Protein AF-A0A365P1I2-F1 (afdb_monomer_lite)

Structure (mmCIF, N/CA/C/O backbone):
data_AF-A0A365P1I2-F1
#
_entry.id   AF-A0A365P1I2-F1
#
loop_
_atom_site.group_PDB
_atom_site.id
_atom_site.type_symbol
_atom_site.label_atom_id
_atom_site.label_alt_id
_atom_site.label_comp_id
_atom_site.label_asym_id
_atom_site.label_entity_id
_atom_site.label_seq_id
_atom_site.pdbx_PDB_ins_code
_atom_site.Cartn_x
_atom_site.Cartn_y
_atom_site.Cartn_z
_atom_site.occupancy
_atom_site.B_iso_or_equiv
_atom_site.auth_seq_id
_atom_site.auth_comp_id
_atom_site.auth_asym_id
_atom_site.auth_atom_id
_atom_site.pdbx_PDB_model_num
ATOM 1 N N . MET A 1 1 ? 5.502 8.628 24.640 1.00 53.28 1 MET A N 1
ATOM 2 C CA . MET A 1 1 ? 5.789 8.793 23.202 1.00 53.28 1 MET A CA 1
ATOM 3 C C . MET A 1 1 ? 5.034 7.694 22.491 1.00 53.28 1 MET A C 1
ATOM 5 O O . MET A 1 1 ? 5.399 6.541 22.675 1.00 53.28 1 MET A O 1
ATOM 9 N N . ASN A 1 2 ? 3.961 8.027 21.777 1.00 66.06 2 ASN A N 1
ATOM 10 C CA . ASN A 1 2 ? 3.325 7.047 20.903 1.00 66.06 2 ASN A CA 1
ATOM 11 C C . ASN A 1 2 ? 4.183 6.963 19.646 1.00 66.06 2 ASN A C 1
ATOM 13 O O . ASN A 1 2 ? 4.521 7.990 19.062 1.00 66.06 2 ASN A O 1
ATOM 17 N N . ASN A 1 3 ? 4.631 5.758 19.308 1.00 86.62 3 ASN A N 1
ATOM 18 C CA . ASN A 1 3 ? 5.280 5.529 18.030 1.00 86.62 3 ASN A CA 1
ATOM 19 C C . ASN A 1 3 ? 4.186 5.317 16.968 1.00 86.62 3 ASN A C 1
ATOM 21 O O . ASN A 1 3 ? 3.033 5.026 17.292 1.00 86.62 3 ASN A O 1
ATOM 25 N N . PHE A 1 4 ? 4.564 5.442 15.700 1.00 92.12 4 PHE A N 1
ATOM 26 C CA . PHE A 1 4 ? 3.654 5.246 14.570 1.00 92.12 4 PHE A CA 1
ATOM 27 C C . PHE A 1 4 ? 2.914 3.893 14.616 1.00 92.12 4 PHE A C 1
ATOM 29 O O . PHE A 1 4 ? 1.754 3.794 14.225 1.00 92.12 4 PHE A O 1
ATOM 36 N N . PHE A 1 5 ? 3.563 2.852 15.145 1.00 91.19 5 PHE A N 1
ATOM 37 C CA . PHE A 1 5 ? 2.971 1.524 15.282 1.00 91.19 5 PHE A CA 1
ATOM 38 C C . PHE A 1 5 ? 1.813 1.486 16.295 1.00 91.19 5 PHE A C 1
ATOM 40 O O . PHE A 1 5 ? 0.768 0.913 15.996 1.00 91.19 5 PHE A O 1
ATOM 47 N N . GLU A 1 6 ? 1.952 2.125 17.458 1.00 93.31 6 GLU A N 1
ATOM 48 C CA . GLU A 1 6 ? 0.885 2.205 18.466 1.00 93.31 6 GLU A CA 1
ATOM 49 C C . GLU A 1 6 ? -0.316 3.014 17.956 1.00 93.31 6 GLU A C 1
ATOM 51 O O . GLU A 1 6 ? -1.466 2.695 18.257 1.00 93.31 6 GLU A O 1
ATOM 56 N N . GLU A 1 7 ? -0.069 4.041 17.141 1.00 91.12 7 GLU A N 1
ATOM 57 C CA . GLU A 1 7 ? -1.132 4.824 16.503 1.00 91.12 7 GLU A CA 1
ATOM 58 C C . GLU A 1 7 ? -1.898 4.003 15.461 1.00 91.12 7 GLU A C 1
ATOM 60 O O . GLU A 1 7 ? -3.131 3.999 15.476 1.00 91.12 7 GLU A O 1
ATOM 65 N N . LEU A 1 8 ? -1.189 3.244 14.620 1.00 91.12 8 LEU A N 1
ATOM 66 C CA . LEU A 1 8 ? -1.794 2.302 13.674 1.00 91.12 8 LEU A CA 1
ATOM 67 C C . LEU A 1 8 ? -2.621 1.236 14.387 1.00 91.12 8 LEU A C 1
ATOM 69 O O . LEU A 1 8 ? -3.760 0.970 14.007 1.00 91.12 8 LEU A O 1
ATOM 73 N N . LYS A 1 9 ? -2.063 0.639 15.441 1.00 91.88 9 LYS A N 1
ATOM 74 C CA . LYS A 1 9 ? -2.752 -0.385 16.222 1.00 91.88 9 LYS A CA 1
ATOM 75 C C . LYS A 1 9 ? -4.056 0.160 16.803 1.00 91.88 9 LYS A C 1
ATOM 77 O O . LYS A 1 9 ? -5.107 -0.446 16.621 1.00 91.88 9 LYS A O 1
ATOM 82 N N . LYS A 1 10 ? -4.007 1.349 17.410 1.00 93.81 10 LYS A N 1
ATOM 83 C CA . LYS A 1 10 ? -5.193 2.026 17.943 1.00 93.81 10 LYS A CA 1
ATOM 84 C C . LYS A 1 10 ? -6.217 2.357 16.853 1.00 93.81 10 LYS A C 1
ATOM 86 O O . LYS A 1 10 ? -7.414 2.227 17.093 1.00 93.81 10 LYS A O 1
ATOM 91 N N . TYR A 1 11 ? -5.772 2.771 15.667 1.00 91.56 11 TYR A N 1
ATOM 92 C CA . TYR A 1 11 ? -6.665 3.018 14.534 1.00 91.56 11 TYR A CA 1
ATOM 93 C C . TYR A 1 11 ? -7.439 1.750 14.148 1.00 91.56 11 TYR A C 1
ATOM 95 O O . TYR A 1 11 ? -8.662 1.811 14.041 1.00 91.56 11 TYR A O 1
ATOM 103 N N . PHE A 1 12 ? -6.775 0.598 14.027 1.00 92.00 12 PHE A N 1
ATOM 104 C CA . PHE A 1 12 ? -7.449 -0.660 13.681 1.00 92.00 12 PHE A CA 1
ATOM 105 C C . PHE A 1 12 ? -8.307 -1.243 14.813 1.00 92.00 12 PHE A C 1
ATOM 107 O O . PHE A 1 12 ? -9.299 -1.906 14.528 1.00 92.00 12 PHE A O 1
ATOM 114 N N . GLU A 1 13 ? -7.969 -1.000 16.083 1.00 93.19 13 GLU A N 1
ATOM 115 C CA . GLU A 1 13 ? -8.783 -1.450 17.225 1.00 93.19 13 GLU A CA 1
ATOM 116 C C . GLU A 1 13 ? -10.106 -0.681 17.353 1.00 93.19 13 GLU A C 1
ATOM 118 O O . G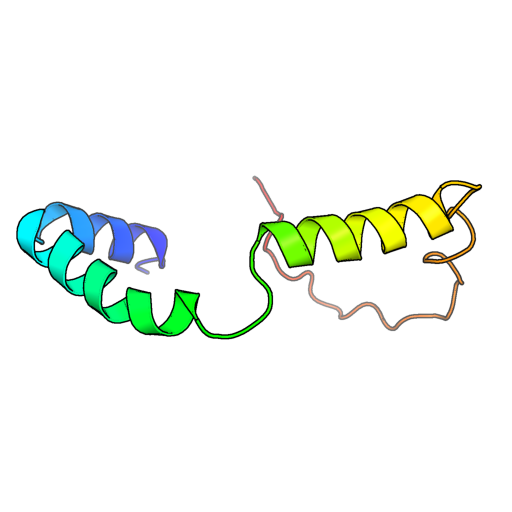LU A 1 13 ? -11.116 -1.247 17.769 1.00 93.19 13 GLU A O 1
ATOM 123 N N . VAL A 1 14 ? -10.104 0.612 17.018 1.00 95.12 14 VAL A N 1
ATOM 124 C CA . VAL A 1 14 ? -11.263 1.502 17.211 1.00 95.12 14 VAL A CA 1
ATOM 125 C C . VAL A 1 14 ? -12.104 1.644 15.938 1.00 95.12 14 VAL A C 1
ATOM 127 O O . VAL A 1 14 ? -13.293 1.954 16.018 1.00 95.12 14 VAL A O 1
ATOM 130 N N . THR A 1 15 ? -11.517 1.415 14.761 1.00 93.62 15 THR A N 1
ATOM 131 C CA . THR A 1 15 ? -12.196 1.614 13.474 1.00 93.62 15 THR A CA 1
ATOM 132 C C . THR A 1 15 ? -12.864 0.320 12.999 1.00 93.62 15 THR A C 1
ATOM 134 O O . THR A 1 15 ? -12.186 -0.698 12.856 1.00 93.62 15 THR A O 1
ATOM 137 N N . PRO A 1 16 ? -14.176 0.332 12.693 1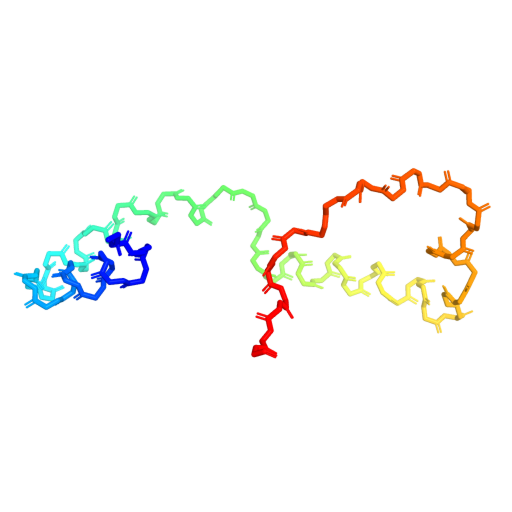.00 94.56 16 PRO A N 1
ATOM 138 C CA . PRO A 1 16 ? -14.853 -0.821 12.113 1.00 94.56 16 PRO A CA 1
ATOM 139 C C . PRO A 1 16 ? -14.229 -1.247 10.784 1.00 94.56 16 PRO A C 1
ATOM 141 O O . PRO A 1 16 ? -13.826 -0.410 9.975 1.00 94.56 16 PRO A O 1
ATOM 144 N N . GLN A 1 17 ? -14.243 -2.551 10.511 1.00 91.44 17 GLN A N 1
ATOM 145 C CA . GLN A 1 17 ? -13.677 -3.115 9.284 1.00 91.44 17 GLN A CA 1
ATOM 146 C C . GLN A 1 17 ? -14.273 -2.495 8.009 1.00 91.44 17 GLN A C 1
ATOM 148 O O . GLN A 1 17 ? -13.550 -2.247 7.050 1.00 91.44 17 GLN A O 1
ATOM 153 N N . GLU A 1 18 ? -15.570 -2.184 8.009 1.00 93.31 18 GLU A N 1
ATOM 154 C CA . GLU A 1 18 ? -16.252 -1.530 6.884 1.00 93.31 18 GLU A CA 1
ATOM 155 C C . GLU A 1 18 ? -15.640 -0.164 6.549 1.00 93.31 18 GLU A C 1
ATOM 157 O O . GLU A 1 18 ? -15.444 0.159 5.380 1.00 93.31 18 GLU A O 1
ATOM 162 N N . LYS A 1 19 ? -15.272 0.613 7.574 1.00 91.88 19 LYS A N 1
ATOM 163 C CA .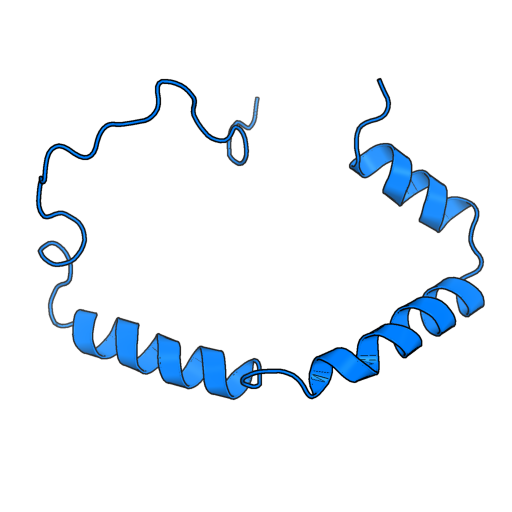 LYS A 1 19 ? -14.641 1.927 7.411 1.00 91.88 19 LYS A CA 1
ATOM 164 C C . LYS A 1 19 ? -13.210 1.814 6.904 1.00 91.88 19 LYS A C 1
ATOM 166 O O . LYS A 1 19 ? -12.819 2.579 6.033 1.00 91.88 19 LYS A O 1
ATOM 171 N N . VAL A 1 20 ? -12.466 0.818 7.382 1.00 91.94 20 VAL A N 1
ATOM 172 C CA . VAL A 1 20 ? -11.118 0.516 6.879 1.00 91.94 20 VAL A CA 1
ATOM 173 C C . VAL A 1 20 ? -11.154 0.153 5.392 1.00 91.94 20 VAL A C 1
ATOM 175 O O . VAL A 1 20 ? -10.304 0.602 4.628 1.00 91.94 20 VAL A O 1
ATOM 178 N N . LEU A 1 21 ? -12.141 -0.639 4.965 1.00 93.56 21 LEU A N 1
ATOM 179 C CA . LEU A 1 21 ? -12.317 -1.002 3.557 1.00 93.56 21 LEU A CA 1
ATOM 180 C C . LEU A 1 21 ? -12.740 0.195 2.700 1.00 93.56 21 LEU A C 1
ATOM 182 O O . LEU A 1 21 ? -12.243 0.348 1.588 1.00 93.56 21 LEU A O 1
ATOM 186 N N . GLU A 1 22 ? -13.624 1.053 3.213 1.00 94.50 22 GLU A N 1
ATOM 187 C CA . GLU A 1 22 ? -14.013 2.302 2.550 1.00 94.50 22 GLU A CA 1
ATOM 188 C C . GLU A 1 22 ? -12.806 3.235 2.363 1.00 94.50 22 GLU A C 1
ATOM 190 O O . GLU A 1 22 ? -12.618 3.803 1.287 1.00 94.50 22 GLU A O 1
ATOM 195 N N . ASP A 1 23 ? -11.962 3.368 3.387 1.00 90.06 23 ASP A N 1
ATOM 196 C CA . ASP A 1 23 ? -10.743 4.173 3.325 1.00 90.06 23 ASP A CA 1
ATOM 197 C C . ASP A 1 23 ? -9.714 3.578 2.355 1.00 90.06 23 ASP A C 1
ATOM 199 O O . ASP A 1 23 ? -9.131 4.317 1.561 1.00 90.06 23 ASP A O 1
ATOM 203 N N . TRP A 1 24 ? -9.554 2.251 2.328 1.00 89.94 24 TRP A N 1
ATOM 204 C CA . TRP A 1 24 ? -8.725 1.572 1.327 1.00 89.94 24 TRP A CA 1
ATOM 205 C C . TRP A 1 24 ? -9.258 1.736 -0.098 1.00 89.94 24 TRP A C 1
ATOM 207 O O . TRP A 1 24 ? -8.481 1.912 -1.031 1.00 89.94 24 TRP A O 1
ATOM 217 N N . ALA A 1 25 ? -10.576 1.733 -0.293 1.00 94.00 25 ALA A N 1
ATOM 218 C CA . ALA A 1 25 ? -11.164 1.916 -1.617 1.00 94.00 25 ALA A CA 1
ATOM 219 C C . ALA A 1 25 ? -10.841 3.296 -2.214 1.00 94.00 25 ALA A C 1
ATOM 221 O O . ALA A 1 25 ? -10.720 3.423 -3.432 1.00 94.00 25 ALA A O 1
ATOM 222 N N . LYS A 1 26 ? -10.646 4.322 -1.374 1.00 92.31 26 LYS A N 1
ATOM 223 C CA . LYS A 1 26 ? -10.229 5.657 -1.833 1.00 92.31 26 LYS A CA 1
ATOM 224 C C . LYS A 1 26 ? -8.843 5.633 -2.470 1.00 92.31 26 LYS A C 1
ATOM 226 O O . LYS A 1 26 ? -8.609 6.395 -3.398 1.00 92.31 26 LYS A O 1
ATOM 231 N N . SER A 1 27 ? -7.943 4.747 -2.033 1.00 87.12 27 SER A N 1
ATOM 232 C CA . SER A 1 27 ? -6.603 4.666 -2.620 1.00 87.12 27 SER A CA 1
ATOM 233 C C . SER A 1 27 ? -6.554 3.917 -3.954 1.00 87.12 27 SER A C 1
ATOM 235 O O . SER A 1 27 ? -5.517 3.938 -4.610 1.00 87.12 27 SER A O 1
ATOM 237 N N . ALA A 1 28 ? -7.652 3.293 -4.391 1.00 88.94 28 ALA A N 1
ATOM 238 C CA . ALA A 1 28 ? -7.711 2.577 -5.669 1.00 88.94 28 ALA A CA 1
ATOM 239 C C . ALA A 1 28 ? -7.473 3.494 -6.886 1.00 88.94 28 ALA A C 1
ATOM 241 O O . ALA A 1 28 ? -7.170 3.029 -7.984 1.00 88.94 28 ALA A O 1
ATOM 242 N N . GLU A 1 29 ? -7.600 4.815 -6.722 1.00 88.19 29 GLU A N 1
ATOM 243 C CA . GLU A 1 29 ? -7.224 5.773 -7.764 1.00 88.19 29 GLU A CA 1
ATOM 244 C C . GLU A 1 29 ? -5.717 5.759 -8.068 1.00 88.19 29 GLU A C 1
ATOM 246 O O . GLU A 1 29 ? -5.322 5.957 -9.220 1.00 88.19 29 GLU A O 1
ATOM 251 N N . PHE A 1 30 ? -4.884 5.458 -7.066 1.00 84.38 30 PHE A N 1
ATOM 252 C CA . PHE A 1 30 ? -3.429 5.410 -7.202 1.00 84.38 30 PHE A CA 1
ATOM 253 C C . PHE A 1 30 ? -2.940 4.129 -7.879 1.00 84.38 30 PHE A C 1
ATOM 255 O O . PHE A 1 30 ? -1.855 4.145 -8.450 1.00 84.38 30 PHE A O 1
ATOM 262 N N . ASP A 1 31 ? -3.752 3.067 -7.929 1.00 81.88 31 ASP A N 1
ATOM 263 C CA . ASP A 1 31 ? -3.417 1.830 -8.657 1.00 81.88 31 ASP A CA 1
ATOM 264 C C . ASP A 1 31 ? -3.232 2.070 -10.165 1.00 81.88 31 ASP A C 1
ATOM 266 O O . ASP A 1 31 ? -2.614 1.272 -10.867 1.00 81.88 31 ASP A O 1
ATOM 270 N N . LYS A 1 32 ? -3.772 3.182 -10.679 1.00 84.19 32 LYS A N 1
ATOM 271 C CA . LYS A 1 32 ? -3.650 3.598 -12.083 1.00 84.19 32 LYS A CA 1
ATOM 272 C C . LYS A 1 32 ? -2.457 4.521 -12.334 1.00 84.19 32 LYS A C 1
ATOM 274 O O . LYS A 1 32 ? -2.241 4.932 -13.474 1.00 84.19 32 LYS A O 1
ATOM 279 N N . ILE A 1 33 ? -1.730 4.905 -11.287 1.00 84.38 33 ILE A N 1
ATOM 280 C CA . ILE A 1 33 ? -0.640 5.873 -11.359 1.00 84.38 33 ILE A CA 1
ATOM 281 C C . ILE A 1 33 ? 0.691 5.127 -11.281 1.00 84.38 33 ILE A C 1
ATOM 283 O O . ILE A 1 33 ? 1.055 4.571 -10.251 1.00 84.38 33 ILE A O 1
ATOM 287 N N . GLY A 1 34 ? 1.456 5.191 -12.371 1.00 79.31 34 GLY A N 1
ATOM 288 C CA . GLY A 1 34 ? 2.777 4.573 -12.468 1.00 79.31 34 GLY A CA 1
ATOM 289 C C . GLY A 1 34 ? 2.753 3.176 -13.093 1.00 79.31 34 GLY A C 1
ATOM 290 O O . GLY A 1 34 ? 1.709 2.725 -13.566 1.00 79.31 34 GLY A O 1
ATOM 291 N N . PRO A 1 35 ? 3.922 2.516 -13.169 1.00 83.62 35 PRO A N 1
ATOM 292 C CA . PRO A 1 35 ? 4.003 1.158 -13.677 1.00 83.62 35 PRO A CA 1
ATOM 293 C C . PRO A 1 35 ? 3.275 0.212 -12.729 1.00 83.62 35 PRO A C 1
ATOM 295 O O . PRO A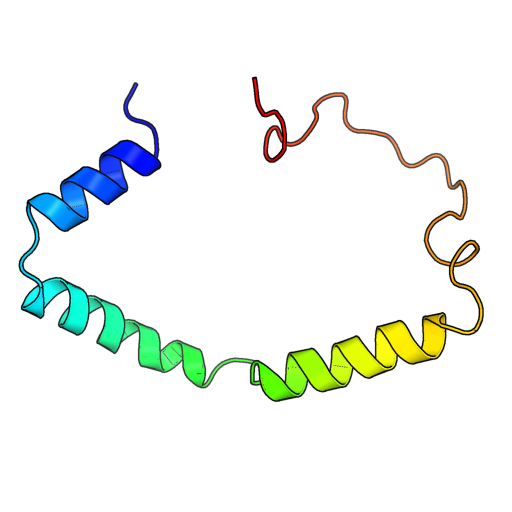 1 35 ? 3.349 0.354 -11.506 1.00 83.62 35 PRO A O 1
ATOM 298 N N . THR A 1 36 ? 2.626 -0.799 -13.291 1.00 86.62 36 THR A N 1
ATOM 299 C CA . THR A 1 36 ? 2.096 -1.894 -12.475 1.00 86.62 36 THR A CA 1
ATOM 300 C C . THR A 1 36 ? 3.231 -2.573 -11.705 1.00 86.62 36 THR A C 1
ATOM 302 O O . THR A 1 36 ? 4.393 -2.534 -12.118 1.00 86.62 36 THR A O 1
ATOM 305 N N . VAL A 1 37 ? 2.910 -3.251 -10.599 1.00 81.06 37 VAL A N 1
ATOM 306 C CA . VAL A 1 37 ? 3.902 -4.057 -9.862 1.00 81.06 37 VAL A CA 1
ATOM 307 C C . VAL A 1 37 ? 4.601 -5.040 -10.806 1.00 81.06 37 VAL A C 1
ATOM 309 O O . VAL A 1 37 ? 5.811 -5.217 -10.734 1.00 81.06 37 VAL A O 1
ATOM 312 N N . GLU A 1 38 ? 3.864 -5.627 -11.747 1.00 83.94 38 GLU A N 1
ATOM 313 C CA . GLU A 1 38 ? 4.399 -6.542 -12.755 1.00 83.94 38 GLU A CA 1
ATOM 314 C C . GLU A 1 38 ? 5.357 -5.852 -13.734 1.00 83.94 38 GLU A C 1
ATOM 316 O O . GLU A 1 38 ? 6.417 -6.396 -14.036 1.00 83.94 38 GLU A O 1
ATOM 321 N N . GLU A 1 39 ? 5.022 -4.656 -14.220 1.00 83.44 39 GLU A N 1
ATOM 322 C CA . GLU A 1 39 ? 5.910 -3.854 -15.071 1.00 83.44 39 GLU A CA 1
ATOM 323 C C . GLU A 1 39 ? 7.157 -3.401 -14.318 1.00 83.44 39 GLU A C 1
ATOM 325 O O . GLU A 1 39 ? 8.261 -3.480 -14.854 1.00 83.44 39 GLU A O 1
ATOM 330 N N . PHE A 1 40 ? 7.010 -2.980 -13.061 1.00 84.44 40 PHE A N 1
ATOM 331 C CA . PHE A 1 40 ? 8.136 -2.650 -12.198 1.00 84.44 40 PHE A CA 1
ATOM 332 C C . PHE A 1 40 ? 9.047 -3.863 -12.002 1.00 84.44 40 PHE A C 1
ATOM 334 O O . PHE A 1 40 ? 10.258 -3.756 -12.193 1.00 84.44 40 PHE A O 1
ATOM 341 N N . LEU A 1 41 ? 8.486 -5.032 -11.683 1.00 82.50 41 LEU A N 1
ATOM 342 C CA . LEU A 1 41 ? 9.247 -6.269 -11.502 1.00 82.50 41 LEU A CA 1
ATOM 343 C C . LEU A 1 41 ? 9.933 -6.717 -12.795 1.00 82.50 41 LEU A C 1
ATOM 345 O O . LEU A 1 41 ? 11.098 -7.093 -12.756 1.00 82.50 41 LEU A O 1
ATOM 349 N N . LYS A 1 42 ? 9.276 -6.617 -13.955 1.00 82.19 42 LYS A N 1
ATOM 350 C CA . LYS A 1 42 ? 9.905 -6.910 -15.255 1.00 82.19 42 LYS A CA 1
ATOM 351 C C . LYS A 1 42 ? 11.048 -5.943 -15.567 1.00 82.19 42 LYS A C 1
ATOM 353 O O . LYS A 1 42 ? 12.130 -6.374 -15.963 1.00 82.19 42 LYS A O 1
ATOM 358 N N . ASN A 1 43 ? 10.838 -4.647 -15.353 1.00 76.50 43 ASN A N 1
ATOM 359 C CA . ASN A 1 43 ? 11.849 -3.622 -15.616 1.00 76.50 43 ASN A CA 1
ATOM 360 C C . ASN A 1 43 ? 13.046 -3.738 -14.664 1.00 76.50 43 ASN A C 1
ATOM 362 O O . ASN A 1 43 ? 14.194 -3.596 -15.082 1.00 76.50 43 ASN A O 1
ATOM 366 N N . THR A 1 44 ? 12.798 -4.050 -13.393 1.00 75.69 44 THR A N 1
ATOM 367 C CA . THR A 1 44 ? 13.862 -4.295 -12.412 1.00 75.69 44 THR A CA 1
ATOM 368 C C . THR A 1 44 ? 14.562 -5.628 -12.642 1.00 75.69 44 THR A C 1
ATOM 370 O O . THR A 1 44 ? 15.775 -5.701 -12.485 1.00 75.69 44 THR A O 1
ATOM 373 N N . GLN A 1 45 ? 13.862 -6.672 -13.084 1.00 67.31 45 GLN A N 1
ATOM 374 C CA . GLN A 1 45 ? 14.495 -7.934 -13.455 1.00 67.31 45 GLN A CA 1
ATOM 375 C C . GLN A 1 45 ? 15.471 -7.741 -14.619 1.00 67.31 45 GLN A C 1
ATOM 377 O O . GLN A 1 45 ? 16.572 -8.277 -14.557 1.00 67.31 45 GLN A O 1
ATOM 382 N N . MET A 1 46 ? 15.127 -6.922 -15.621 1.00 60.06 46 MET A N 1
ATOM 383 C CA . MET A 1 46 ? 16.072 -6.531 -16.674 1.00 60.06 46 MET A CA 1
ATOM 384 C C . MET A 1 46 ? 17.288 -5.795 -16.101 1.00 60.06 46 MET A C 1
ATOM 386 O O . MET A 1 46 ? 18.414 -6.125 -16.464 1.00 60.06 46 MET A O 1
ATOM 390 N N . TYR A 1 47 ? 17.089 -4.864 -15.161 1.00 58.62 47 TYR A N 1
ATOM 391 C CA . TYR A 1 47 ? 18.192 -4.200 -14.459 1.00 58.62 47 TYR A CA 1
ATOM 392 C C . TYR A 1 47 ? 19.114 -5.218 -13.761 1.00 58.62 47 TYR A C 1
ATOM 394 O O . TYR A 1 47 ? 20.320 -5.218 -13.988 1.00 58.62 47 TYR A O 1
ATOM 402 N N . TYR A 1 48 ? 18.563 -6.156 -12.988 1.00 60.31 48 TYR A N 1
ATOM 403 C CA . TYR A 1 48 ? 19.358 -7.170 -12.286 1.00 60.31 48 TYR A CA 1
ATOM 404 C C . TYR A 1 48 ? 19.979 -8.223 -13.215 1.00 60.31 48 TYR A C 1
ATOM 406 O O . TYR A 1 48 ? 21.053 -8.730 -12.907 1.00 60.31 48 TYR A O 1
ATOM 414 N N . GLN A 1 49 ? 19.358 -8.535 -14.356 1.00 57.84 49 GLN A N 1
ATOM 415 C CA . GLN A 1 49 ? 19.902 -9.453 -15.362 1.00 57.84 49 GLN A CA 1
ATOM 416 C C . GLN A 1 49 ? 21.067 -8.831 -16.139 1.00 57.84 49 GLN A C 1
ATOM 418 O O . GLN A 1 49 ? 22.089 -9.492 -16.307 1.00 57.84 49 GLN A O 1
ATOM 423 N N . ILE A 1 50 ? 20.971 -7.555 -16.529 1.00 55.38 50 ILE A N 1
ATOM 424 C CA . ILE A 1 50 ? 22.084 -6.799 -17.141 1.00 55.38 50 ILE A CA 1
ATOM 425 C C . ILE A 1 50 ? 23.286 -6.735 -16.187 1.00 55.38 50 ILE A C 1
ATOM 427 O O . ILE A 1 50 ? 24.438 -6.725 -16.608 1.00 55.38 50 ILE A O 1
ATOM 431 N N . HIS A 1 51 ? 23.014 -6.745 -14.887 1.00 53.28 51 HIS A N 1
ATOM 432 C CA . HIS A 1 51 ? 24.010 -6.737 -13.828 1.00 53.28 51 HIS A CA 1
ATOM 433 C C . HIS A 1 51 ? 24.400 -8.141 -13.332 1.00 53.28 51 HIS A C 1
ATOM 435 O O . HIS A 1 51 ? 25.199 -8.244 -12.412 1.00 53.28 51 HIS A O 1
ATOM 441 N N . SER A 1 52 ? 23.879 -9.224 -13.921 1.00 53.91 52 SER A N 1
ATOM 442 C CA . SER A 1 52 ? 24.146 -10.598 -13.463 1.00 53.91 52 SER A CA 1
ATOM 443 C C . SER A 1 52 ? 25.402 -11.244 -14.064 1.00 53.91 52 SER A C 1
ATOM 445 O O . SER A 1 52 ? 25.868 -12.245 -13.525 1.00 53.91 52 SER A O 1
ATOM 447 N N . GLU A 1 53 ? 26.031 -10.630 -15.075 1.00 54.34 53 GLU A N 1
ATOM 448 C CA . GLU A 1 53 ? 27.391 -10.978 -15.541 1.00 54.34 53 GLU A CA 1
ATOM 449 C C . GLU A 1 53 ? 28.498 -10.330 -14.666 1.00 54.34 53 GLU A C 1
ATOM 451 O O . GLU A 1 53 ? 29.550 -9.930 -15.149 1.00 54.34 53 GLU A O 1
ATOM 456 N N . ASP A 1 54 ? 28.267 -10.310 -13.348 1.00 55.19 54 ASP A N 1
ATOM 457 C CA . ASP A 1 54 ? 29.055 -9.717 -12.249 1.00 55.19 54 ASP A CA 1
ATOM 458 C C . ASP A 1 54 ? 28.823 -8.208 -11.967 1.00 55.19 54 ASP A C 1
ATOM 460 O O . ASP A 1 54 ? 29.396 -7.332 -12.623 1.00 55.19 54 ASP A O 1
ATOM 464 N N . PRO A 1 55 ? 28.049 -7.864 -10.914 1.00 48.34 55 PRO A N 1
ATOM 465 C CA . PRO A 1 55 ? 27.870 -6.497 -10.447 1.00 48.34 55 PRO A CA 1
ATOM 466 C C . PRO A 1 55 ? 28.763 -6.117 -9.265 1.00 48.34 55 PRO A C 1
ATOM 468 O O . PRO A 1 55 ? 28.573 -5.020 -8.730 1.00 48.34 55 PRO A O 1
ATOM 471 N N . GLN A 1 56 ? 29.757 -6.922 -8.856 1.00 49.19 56 GLN A N 1
ATOM 472 C CA . GLN A 1 56 ? 30.701 -6.462 -7.822 1.00 49.19 56 GLN A CA 1
ATOM 473 C C . GLN A 1 56 ? 31.430 -5.166 -8.226 1.00 49.19 56 GLN A C 1
ATOM 475 O O . GLN A 1 56 ? 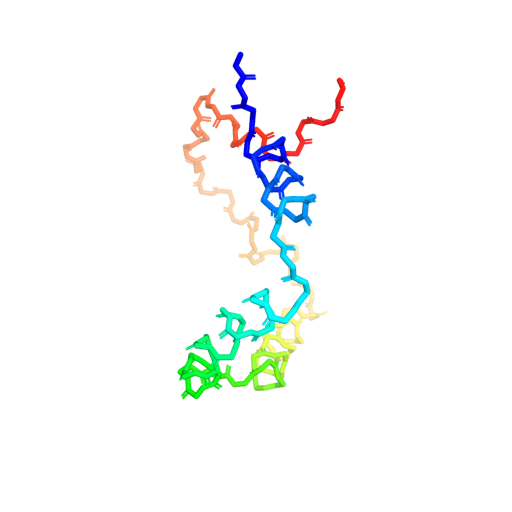31.956 -4.467 -7.367 1.00 49.19 56 GLN A O 1
ATOM 480 N N . LYS A 1 57 ? 31.402 -4.782 -9.509 1.00 49.38 57 LYS A N 1
ATOM 481 C CA . LYS A 1 57 ? 31.970 -3.521 -10.012 1.00 49.38 57 LYS A CA 1
ATOM 482 C C . LYS A 1 57 ? 30.986 -2.362 -10.218 1.00 49.38 57 LYS A C 1
ATOM 484 O O . LYS A 1 57 ? 31.447 -1.243 -10.413 1.00 49.38 57 LYS A O 1
ATOM 489 N N . GLY A 1 58 ? 29.668 -2.581 -10.195 1.00 47.47 58 GLY A N 1
ATOM 490 C CA . GLY A 1 58 ? 28.693 -1.558 -10.618 1.00 47.47 58 GLY A CA 1
ATOM 491 C C . GLY A 1 58 ? 28.215 -0.612 -9.511 1.00 47.47 58 GLY A C 1
ATOM 492 O O . GLY A 1 58 ? 28.062 0.584 -9.743 1.00 47.47 58 GLY A O 1
ATOM 493 N N . CYS A 1 59 ? 28.011 -1.131 -8.297 1.00 44.75 59 CYS A N 1
ATOM 494 C CA . CYS A 1 59 ? 27.556 -0.338 -7.143 1.00 44.75 59 CYS A CA 1
ATOM 495 C C . CYS A 1 59 ? 28.656 -0.066 -6.106 1.00 44.75 59 CYS A C 1
ATOM 497 O O . CYS A 1 59 ? 28.415 0.661 -5.148 1.00 44.75 59 CYS A O 1
ATOM 499 N N . LEU A 1 60 ? 29.853 -0.628 -6.294 1.00 45.38 60 LEU A N 1
ATOM 500 C CA . LEU A 1 60 ? 30.998 -0.483 -5.390 1.00 45.38 60 LEU A CA 1
ATOM 501 C C . LEU A 1 60 ? 32.140 0.311 -6.035 1.00 45.38 60 LEU A C 1
ATOM 503 O O . LEU A 1 60 ? 33.306 0.079 -5.728 1.00 45.38 60 LEU A O 1
ATOM 507 N N . ILE A 1 61 ? 31.834 1.247 -6.941 1.00 43.38 61 ILE A N 1
ATOM 508 C CA . ILE A 1 61 ? 32.838 2.256 -7.282 1.00 43.38 61 ILE A CA 1
ATOM 509 C C . ILE A 1 61 ? 32.984 3.130 -6.041 1.00 43.38 61 ILE A C 1
ATOM 511 O O . ILE A 1 61 ? 32.098 3.919 -5.716 1.00 43.38 61 ILE A O 1
ATOM 515 N N . GLU A 1 62 ? 34.090 2.919 -5.333 1.00 50.09 62 GLU A N 1
ATOM 516 C CA . GLU A 1 62 ? 34.593 3.696 -4.205 1.00 50.09 62 GLU A CA 1
ATOM 517 C C . GLU A 1 62 ? 34.732 5.182 -4.572 1.00 50.09 62 GLU A C 1
ATOM 519 O O . GLU A 1 62 ? 35.820 5.717 -4.746 1.00 50.09 62 GLU A O 1
ATOM 524 N N . ASN A 1 63 ? 33.619 5.892 -4.685 1.00 48.31 63 ASN A N 1
ATOM 525 C CA . ASN A 1 63 ? 33.610 7.335 -4.843 1.00 48.31 63 ASN A CA 1
ATOM 526 C C . ASN A 1 63 ? 33.283 7.964 -3.502 1.00 48.31 63 ASN A C 1
ATOM 528 O O . ASN A 1 63 ? 32.234 8.585 -3.406 1.00 48.31 63 ASN A O 1
ATOM 532 N N . ASN A 1 64 ? 34.138 7.767 -2.482 1.00 55.66 64 ASN A N 1
ATOM 533 C CA . ASN A 1 64 ? 34.170 8.532 -1.220 1.00 55.66 64 ASN A CA 1
ATOM 534 C C . ASN A 1 64 ? 32.813 9.141 -0.826 1.00 55.66 64 ASN A C 1
ATOM 536 O O . ASN A 1 64 ? 32.688 10.354 -0.633 1.00 55.66 64 ASN A O 1
ATOM 540 N N . GLN A 1 65 ? 31.766 8.313 -0.804 1.00 50.78 65 GLN A N 1
ATOM 541 C CA . GLN A 1 65 ? 30.418 8.837 -0.715 1.00 50.78 65 GLN A CA 1
ATOM 542 C C . GLN A 1 65 ? 30.240 9.174 0.749 1.00 50.78 65 GLN A C 1
ATOM 544 O O . GLN A 1 65 ? 30.278 8.288 1.603 1.00 50.78 65 GLN A O 1
ATOM 549 N N . TYR A 1 66 ? 30.181 10.477 1.022 1.00 58.09 66 TYR A N 1
ATOM 550 C CA . TYR A 1 66 ? 30.096 11.052 2.353 1.00 58.09 66 TYR A CA 1
ATOM 551 C C . TYR A 1 66 ? 29.026 10.297 3.138 1.00 58.09 66 TYR A C 1
ATOM 553 O O . TYR A 1 66 ? 27.831 10.499 2.924 1.00 58.09 66 TYR A O 1
ATOM 561 N N . SER A 1 67 ? 29.455 9.370 3.995 1.00 57.34 67 SER A N 1
ATOM 562 C CA . SER A 1 67 ? 28.537 8.633 4.848 1.00 57.34 67 SER A CA 1
ATOM 563 C C . SER A 1 67 ? 27.933 9.669 5.789 1.00 57.34 67 SER A C 1
ATOM 565 O O . SER A 1 67 ? 28.689 10.314 6.527 1.00 57.34 67 SER A O 1
ATOM 567 N N . PRO A 1 68 ? 26.612 9.916 5.754 1.00 63.09 68 PRO A N 1
ATOM 568 C CA . PRO A 1 68 ? 26.015 10.808 6.728 1.00 63.09 68 PRO A CA 1
ATOM 569 C C . PRO A 1 68 ? 26.349 10.258 8.116 1.00 63.09 68 PRO A C 1
ATOM 571 O O . PRO A 1 68 ? 26.296 9.051 8.342 1.00 63.09 68 PRO A O 1
ATOM 574 N N . LYS A 1 69 ? 26.702 11.137 9.062 1.00 60.47 69 LYS A N 1
ATOM 575 C CA . LYS A 1 69 ? 27.061 10.756 10.447 1.00 60.47 69 LYS A CA 1
ATOM 576 C C . LYS A 1 69 ? 25.953 9.989 11.186 1.00 60.47 69 LYS A C 1
ATOM 578 O O . LYS A 1 69 ? 26.158 9.562 12.317 1.00 60.47 69 LYS A O 1
ATOM 583 N N . TYR A 1 70 ? 24.789 9.840 10.564 1.00 63.38 70 TYR A N 1
ATOM 584 C CA . TYR A 1 70 ? 23.615 9.206 11.119 1.00 63.38 70 TYR A CA 1
ATOM 585 C C . TYR A 1 70 ? 23.117 8.141 10.143 1.00 63.38 70 TYR A C 1
ATOM 587 O O . TYR A 1 70 ? 22.784 8.428 8.993 1.00 63.38 70 TYR A O 1
ATOM 595 N N . SER A 1 71 ? 23.084 6.904 10.634 1.00 66.00 71 SER A N 1
ATOM 596 C CA . SER A 1 71 ? 22.367 5.794 10.013 1.00 66.00 71 SER A CA 1
ATOM 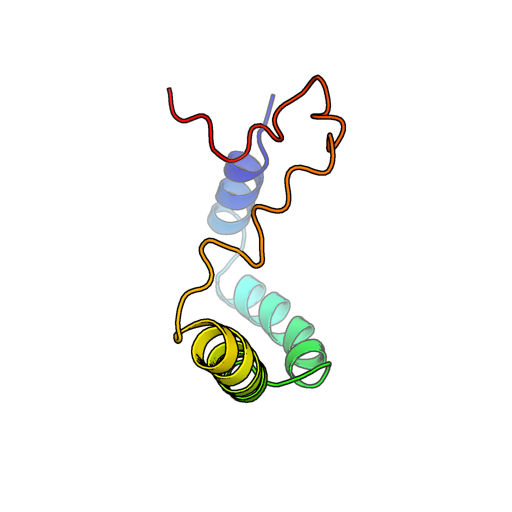597 C C . SER A 1 71 ? 20.865 6.076 10.077 1.00 66.00 71 SER A C 1
ATOM 599 O O . SER A 1 71 ? 20.385 6.613 11.075 1.00 66.00 71 SER A O 1
ATOM 601 N N . SER A 1 72 ? 20.112 5.700 9.040 1.00 63.06 72 SER A N 1
ATOM 602 C CA . SER A 1 72 ? 18.669 5.962 8.934 1.00 63.06 72 SER A CA 1
ATOM 603 C C . SER A 1 72 ? 17.819 5.245 9.995 1.00 63.06 72 SER A C 1
ATOM 605 O O . SER A 1 72 ? 16.600 5.366 9.975 1.00 63.06 72 SER A O 1
ATOM 607 N N . GLY A 1 73 ? 18.423 4.491 10.922 1.00 62.03 73 GLY A N 1
ATOM 608 C CA . GLY A 1 73 ? 17.747 3.847 12.055 1.00 62.03 73 GLY A CA 1
ATOM 609 C C . GLY A 1 73 ? 16.788 2.716 11.667 1.00 62.03 73 GLY A C 1
ATOM 610 O O . GLY A 1 73 ? 16.404 1.932 12.526 1.00 62.03 73 GLY A O 1
ATOM 611 N N . PHE A 1 74 ? 16.462 2.580 10.379 1.00 65.50 74 PHE A N 1
ATOM 612 C CA . PHE A 1 74 ? 15.504 1.620 9.831 1.00 65.50 74 PHE A CA 1
ATOM 613 C C . PHE A 1 74 ? 15.873 0.153 10.076 1.00 65.50 74 PHE A C 1
ATOM 615 O O . PHE A 1 74 ? 14.985 -0.693 10.101 1.00 65.50 74 PHE A O 1
ATOM 622 N N . PHE A 1 75 ? 17.157 -0.156 10.270 1.00 59.53 75 PHE A N 1
ATOM 623 C CA . PHE A 1 75 ? 17.650 -1.533 10.402 1.00 59.53 75 PHE A CA 1
ATOM 624 C C . PHE A 1 75 ? 18.320 -1.834 11.747 1.00 59.53 75 PHE A C 1
ATOM 626 O O . PHE A 1 75 ? 18.992 -2.853 11.883 1.00 59.53 75 PHE A O 1
ATOM 633 N N . LEU A 1 76 ? 18.158 -0.977 12.758 1.00 59.91 76 LEU A N 1
ATOM 634 C CA . LEU A 1 76 ? 18.693 -1.262 14.090 1.00 59.91 76 LEU A CA 1
ATOM 635 C C . LEU A 1 76 ? 17.683 -2.103 14.880 1.00 59.91 76 LEU A C 1
ATOM 637 O O . LEU A 1 76 ? 16.768 -1.575 15.508 1.00 59.91 76 LEU A O 1
ATOM 641 N N . SER A 1 77 ? 17.847 -3.428 14.840 1.00 54.06 77 SER A N 1
ATOM 642 C CA . SER A 1 77 ? 17.198 -4.340 15.784 1.00 54.06 77 SER A CA 1
ATOM 643 C C . SER A 1 77 ? 18.124 -4.636 16.968 1.00 54.06 77 SER A C 1
ATOM 645 O O . SER A 1 77 ? 19.163 -5.261 16.770 1.00 54.06 77 SER A O 1
ATOM 647 N N . LYS A 1 78 ? 17.645 -4.243 18.157 1.00 43.00 78 LYS A N 1
ATOM 648 C CA . LYS A 1 78 ? 18.142 -4.461 19.532 1.00 43.00 78 LYS A CA 1
ATOM 649 C C . LYS A 1 78 ? 19.533 -3.939 19.886 1.00 43.00 78 LYS A C 1
ATOM 651 O O . LYS A 1 78 ? 20.540 -4.536 19.463 1.00 43.00 78 LYS A O 1
#

Foldseek 3Di:
DDDPVNVVVVCVVPDDPVVVVVVVVVCVVCCPPDDHPVRVCVVVVVVVVVCVVPVPPPPPPPPVDPDPPDDPCPPDDD

Radius of gyration: 20.42 Å; chains: 1; bounding box: 51×22×40 Å

pLDDT: mean 73.29, std 17.37, range [43.0, 95.12]

Sequence (78 aa):
MNNFFEELKKYFEVTPQEKVLEDWAKSAEFDKIGPTVEEFLKNTQMYYQIHSEDPQKGCLIENNQYSPKYSSGFFLSK

Secondary structure (DSSP, 8-state):
---HHHHHHHHHHHS-HHHHHHHHHHGGGGGGSSS-HHHHHHHHHHHHHHT-S--TTTS---------SS--STT---

Organism: NCBI:txid2233533